Protein AF-A0A5C9ADY5-F1 (afdb_monomer_lite)

pLDDT: mean 91.52, std 5.51, range [65.38, 96.31]

Structure (mmCIF, N/CA/C/O backbone):
data_AF-A0A5C9ADY5-F1
#
_entry.id   AF-A0A5C9ADY5-F1
#
loop_
_atom_site.group_PDB
_atom_site.id
_atom_site.type_symbol
_atom_site.label_atom_id
_atom_site.label_alt_id
_atom_site.label_comp_id
_atom_site.label_asym_id
_atom_site.label_entity_id
_atom_site.label_seq_id
_atom_site.pdbx_PDB_ins_code
_atom_site.Cartn_x
_atom_site.Cartn_y
_atom_site.Cartn_z
_atom_site.occupancy
_atom_site.B_iso_or_equiv
_atom_site.auth_seq_id
_atom_site.auth_comp_id
_atom_site.auth_asym_id
_atom_site.auth_atom_id
_atom_site.pdbx_PDB_model_num
ATOM 1 N N . MET A 1 1 ? 8.647 -11.878 -3.836 1.00 65.38 1 MET A N 1
ATOM 2 C CA . MET A 1 1 ? 8.061 -11.619 -2.500 1.00 65.38 1 MET A CA 1
ATOM 3 C C . MET A 1 1 ? 6.605 -11.192 -2.666 1.00 65.38 1 MET A C 1
ATOM 5 O O . MET A 1 1 ? 6.327 -10.434 -3.587 1.00 65.38 1 MET A O 1
ATOM 9 N N . ASN A 1 2 ? 5.679 -11.690 -1.839 1.00 86.25 2 ASN A N 1
ATOM 10 C CA . ASN A 1 2 ? 4.250 -11.349 -1.926 1.00 86.25 2 ASN A CA 1
ATOM 11 C C . ASN A 1 2 ? 3.974 -10.031 -1.175 1.00 86.25 2 ASN A C 1
ATOM 13 O O . ASN A 1 2 ? 3.711 -10.046 0.029 1.00 86.25 2 ASN A O 1
ATOM 17 N N . LYS A 1 3 ? 4.094 -8.890 -1.874 1.00 91.19 3 LYS A N 1
ATOM 18 C CA . LYS A 1 3 ? 3.931 -7.558 -1.265 1.00 91.19 3 LYS A CA 1
ATOM 19 C C . LYS A 1 3 ? 2.530 -7.330 -0.664 1.00 91.19 3 LYS A C 1
ATOM 21 O O . LYS A 1 3 ? 2.491 -6.858 0.468 1.00 91.19 3 LYS A O 1
ATOM 26 N N . PRO A 1 4 ? 1.407 -7.718 -1.310 1.00 93.69 4 PRO A N 1
ATOM 27 C CA . PRO A 1 4 ? 0.077 -7.578 -0.709 1.00 93.69 4 PRO A CA 1
ATOM 28 C C . PRO A 1 4 ? -0.042 -8.237 0.670 1.00 93.69 4 PRO A C 1
ATOM 30 O O . PRO A 1 4 ? -0.480 -7.609 1.631 1.00 93.69 4 PRO A O 1
ATOM 33 N N . GLN A 1 5 ? 0.414 -9.485 0.807 1.00 94.19 5 GLN A N 1
ATOM 34 C CA . GLN A 1 5 ? 0.361 -10.178 2.100 1.00 94.19 5 GLN A CA 1
ATOM 35 C C . GLN A 1 5 ? 1.296 -9.550 3.141 1.00 94.19 5 GLN A C 1
ATOM 37 O O . GLN A 1 5 ? 0.944 -9.459 4.316 1.00 94.19 5 GLN A O 1
ATOM 42 N N . SER A 1 6 ? 2.463 -9.061 2.715 1.00 95.44 6 SER A N 1
ATOM 43 C CA . SER A 1 6 ? 3.376 -8.327 3.595 1.00 95.44 6 SER A CA 1
ATOM 44 C C . SER A 1 6 ? 2.751 -7.027 4.119 1.00 95.44 6 SER A C 1
ATOM 46 O O . SER A 1 6 ? 2.816 -6.766 5.321 1.00 95.44 6 SER A O 1
ATOM 48 N N . LEU A 1 7 ? 2.077 -6.256 3.257 1.00 95.75 7 LEU A N 1
ATOM 49 C CA . LEU A 1 7 ? 1.378 -5.034 3.658 1.00 95.75 7 LEU A CA 1
ATOM 50 C C . LEU A 1 7 ? 0.224 -5.338 4.621 1.00 95.75 7 LEU A C 1
ATOM 52 O O . LEU A 1 7 ? 0.108 -4.689 5.660 1.00 95.75 7 LEU A O 1
ATOM 56 N N . ARG A 1 8 ? -0.582 -6.373 4.338 1.00 95.69 8 ARG A N 1
ATOM 57 C CA . ARG A 1 8 ? -1.633 -6.845 5.259 1.00 95.69 8 ARG A CA 1
ATOM 58 C C . ARG A 1 8 ? -1.059 -7.156 6.639 1.00 95.69 8 ARG A C 1
ATOM 60 O O . ARG A 1 8 ? -1.622 -6.742 7.649 1.00 95.69 8 ARG A O 1
ATOM 67 N N . HIS A 1 9 ? 0.066 -7.867 6.691 1.00 95.38 9 HIS A N 1
ATOM 68 C CA . HIS A 1 9 ? 0.725 -8.190 7.953 1.00 95.38 9 HIS A CA 1
ATOM 69 C C . HIS A 1 9 ? 1.204 -6.933 8.696 1.00 95.38 9 HIS A C 1
ATOM 71 O O . HIS A 1 9 ? 0.989 -6.821 9.903 1.00 95.38 9 HIS A O 1
ATOM 77 N N . ALA A 1 10 ? 1.803 -5.972 7.986 1.00 95.75 10 ALA A N 1
ATOM 78 C CA . ALA A 1 10 ? 2.248 -4.710 8.571 1.00 95.75 10 ALA A CA 1
ATOM 79 C C . ALA A 1 10 ? 1.082 -3.907 9.172 1.00 95.75 10 ALA A C 1
ATOM 81 O O . ALA A 1 10 ? 1.168 -3.468 10.321 1.00 95.75 10 ALA A O 1
ATOM 82 N N . LEU A 1 11 ? -0.033 -3.794 8.442 1.00 95.50 11 LEU A N 1
ATOM 83 C CA . LEU A 1 11 ? -1.242 -3.113 8.911 1.00 95.50 11 LEU A CA 1
ATOM 84 C C . LEU A 1 11 ? -1.868 -3.820 10.119 1.00 95.50 11 LEU A C 1
ATOM 86 O O . LEU A 1 11 ? -2.147 -3.170 11.121 1.00 95.50 11 LEU A O 1
ATOM 90 N N . ASN A 1 12 ? -2.001 -5.150 10.088 1.00 95.44 12 ASN A N 1
ATOM 91 C CA . ASN A 1 12 ? -2.502 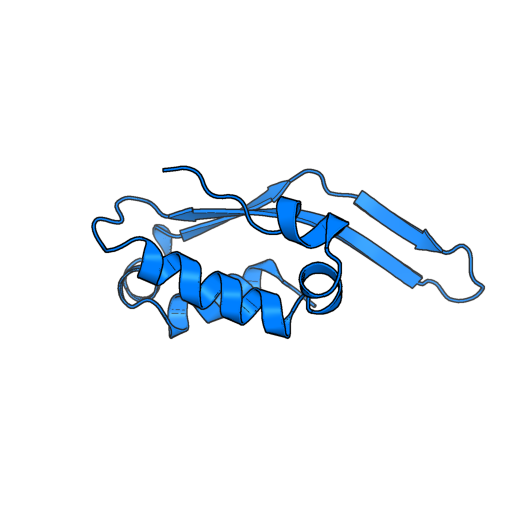-5.932 11.227 1.00 95.44 12 ASN A CA 1
ATOM 92 C C . ASN A 1 12 ? -1.643 -5.753 12.487 1.00 95.44 12 ASN A C 1
ATOM 94 O O . ASN A 1 12 ? -2.153 -5.704 13.611 1.00 95.44 12 ASN A O 1
ATOM 98 N N . LYS A 1 13 ? -0.321 -5.664 12.321 1.00 95.50 13 LYS A N 1
ATOM 99 C CA . LYS A 1 13 ? 0.598 -5.469 13.441 1.00 95.50 13 LYS A CA 1
ATOM 100 C C . LYS A 1 13 ? 0.453 -4.069 14.038 1.00 95.50 13 LYS A C 1
ATOM 102 O O . LYS A 1 13 ? 0.358 -3.943 15.259 1.00 95.50 13 LYS A O 1
ATOM 107 N N . ALA A 1 14 ? 0.410 -3.040 13.197 1.00 95.06 14 ALA A N 1
ATOM 108 C CA . ALA A 1 14 ? 0.455 -1.649 13.635 1.00 95.06 14 ALA A CA 1
ATOM 109 C C . ALA A 1 14 ? -0.911 -1.067 14.034 1.00 95.06 14 ALA A C 1
ATOM 111 O O . ALA A 1 14 ? -0.967 -0.235 14.935 1.00 95.06 14 ALA A O 1
ATOM 112 N N . VAL A 1 15 ? -2.005 -1.511 13.407 1.00 95.50 15 VAL A N 1
ATOM 113 C CA . VAL A 1 15 ? -3.327 -0.880 13.527 1.00 95.50 15 VAL A CA 1
ATOM 114 C C . VAL A 1 15 ? -4.310 -1.835 14.209 1.00 95.50 15 VAL A C 1
ATOM 116 O O . VAL A 1 15 ? -4.753 -2.806 13.589 1.00 95.50 15 VAL A O 1
ATOM 119 N N . PRO A 1 16 ? -4.696 -1.582 15.477 1.00 94.94 16 PRO A N 1
ATOM 120 C CA . PRO A 1 16 ? -5.619 -2.452 16.208 1.00 94.94 16 PRO A CA 1
ATOM 121 C C . PRO A 1 16 ? -6.965 -2.648 15.505 1.00 94.94 16 PRO A C 1
ATOM 123 O O . PRO A 1 16 ? -7.488 -3.757 15.507 1.00 94.94 16 PRO A O 1
ATOM 126 N N . TYR A 1 17 ? -7.500 -1.604 14.864 1.00 95.25 17 TYR A N 1
ATOM 127 C CA . TYR A 1 17 ? -8.764 -1.697 14.130 1.00 95.25 17 TYR A CA 1
ATOM 128 C C . TYR A 1 17 ? -8.703 -2.739 13.009 1.00 95.25 17 TYR A C 1
ATOM 130 O O . TYR A 1 17 ? -9.558 -3.615 12.942 1.00 95.25 17 TYR A O 1
ATOM 138 N N . VAL A 1 18 ? -7.661 -2.689 12.176 1.00 94.75 18 VAL A N 1
ATOM 139 C CA . VAL A 1 18 ? -7.471 -3.626 11.059 1.00 94.75 18 VAL A CA 1
ATOM 140 C C . VAL A 1 18 ? -7.258 -5.053 11.572 1.00 94.75 18 VAL A C 1
ATOM 142 O O . VAL A 1 18 ? -7.806 -6.003 11.025 1.00 94.75 18 VAL A O 1
ATOM 145 N N . ARG A 1 19 ? -6.515 -5.203 12.676 1.00 95.62 19 ARG A N 1
ATOM 146 C CA . ARG A 1 19 ? -6.285 -6.501 13.325 1.00 95.62 19 ARG A CA 1
ATOM 147 C C . ARG A 1 19 ? -7.573 -7.150 13.827 1.00 95.62 19 ARG A C 1
ATOM 149 O O . ARG A 1 19 ? -7.729 -8.361 13.704 1.00 95.62 19 ARG A O 1
ATOM 156 N N . ASN A 1 20 ? -8.445 -6.349 14.435 1.00 96.31 20 ASN A N 1
ATOM 157 C CA . ASN A 1 20 ? -9.686 -6.818 15.043 1.00 96.31 20 ASN A CA 1
ATOM 158 C C . ASN A 1 20 ? -10.802 -7.016 14.004 1.00 96.31 20 ASN A C 1
ATOM 160 O O . ASN A 1 20 ? -11.718 -7.787 14.265 1.00 96.31 20 ASN A O 1
ATOM 164 N N . ASN A 1 21 ? -10.703 -6.361 12.842 1.00 95.81 21 ASN A N 1
ATOM 165 C CA . ASN A 1 21 ? -11.674 -6.428 11.747 1.00 95.81 21 ASN A CA 1
ATOM 166 C C . ASN A 1 21 ? -10.967 -6.807 10.426 1.00 95.81 21 ASN A C 1
ATOM 168 O O . ASN A 1 21 ? -10.815 -5.971 9.531 1.00 95.81 21 ASN A O 1
ATOM 172 N N . PRO A 1 22 ? -10.457 -8.046 10.292 1.00 92.88 22 PRO A N 1
ATOM 173 C CA . PRO A 1 22 ? -9.651 -8.456 9.137 1.00 92.88 22 PRO A CA 1
ATOM 174 C C . PRO A 1 22 ? -10.436 -8.497 7.815 1.00 92.88 22 PRO A C 1
ATOM 176 O O . PRO A 1 22 ? -9.827 -8.446 6.741 1.00 92.88 22 PRO A O 1
ATOM 179 N N . ASP A 1 23 ? -11.762 -8.608 7.902 1.00 95.06 23 ASP A N 1
ATOM 180 C CA . ASP A 1 23 ? -12.727 -8.545 6.805 1.00 95.06 23 ASP A CA 1
ATOM 181 C C . ASP A 1 23 ? -12.89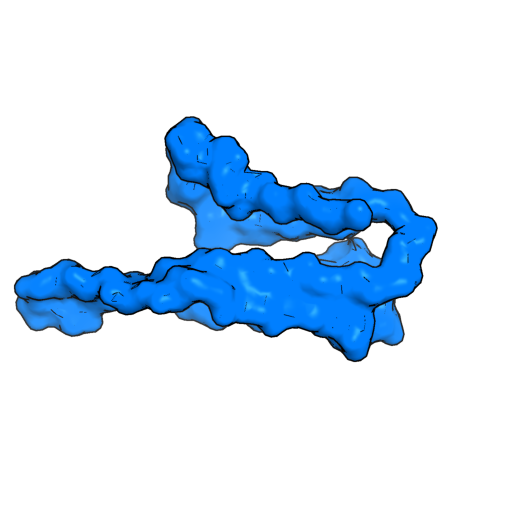0 -7.129 6.246 1.00 95.06 23 ASP A C 1
ATOM 183 O O . ASP A 1 23 ? -13.191 -6.998 5.068 1.00 95.06 23 ASP A O 1
ATOM 187 N N . LYS A 1 24 ? -12.602 -6.094 7.047 1.00 95.31 24 LYS A N 1
ATOM 188 C CA . LYS A 1 24 ? -12.698 -4.679 6.656 1.00 95.31 24 LYS A CA 1
ATOM 189 C C . LYS A 1 24 ? -11.493 -4.164 5.881 1.00 95.31 24 LYS A C 1
ATOM 191 O O . LYS A 1 24 ? -11.503 -3.016 5.454 1.00 95.31 24 LYS A O 1
ATOM 196 N N . LEU A 1 25 ? -10.445 -4.976 5.718 1.00 96.25 25 LEU A N 1
ATOM 197 C CA . LEU A 1 25 ? -9.283 -4.658 4.890 1.00 96.25 25 LEU A CA 1
ATOM 198 C C . LEU A 1 25 ? -9.317 -5.474 3.599 1.00 96.25 25 LEU A C 1
ATOM 200 O O . LEU A 1 25 ? -9.109 -6.695 3.605 1.00 96.25 25 LEU A O 1
ATOM 204 N N . HIS A 1 26 ? -9.412 -4.769 2.479 1.00 95.81 26 HIS A N 1
ATOM 205 C CA . HIS A 1 26 ? -9.340 -5.336 1.141 1.00 95.81 26 HIS A CA 1
ATOM 206 C C . HIS A 1 26 ? -8.070 -4.866 0.436 1.00 95.81 26 HIS A C 1
ATOM 208 O O . HIS A 1 26 ? -7.689 -3.701 0.519 1.00 95.81 26 HIS A O 1
ATOM 214 N N . LEU A 1 27 ? -7.392 -5.796 -0.237 1.00 95.62 27 LEU A N 1
ATOM 215 C CA . LEU A 1 27 ? -6.192 -5.510 -1.018 1.00 95.62 27 LEU A CA 1
ATOM 216 C C . LEU A 1 27 ? -6.411 -5.976 -2.450 1.00 95.62 27 LEU A C 1
ATOM 218 O O . LEU A 1 27 ? -6.719 -7.150 -2.665 1.00 95.62 27 LEU A O 1
ATOM 222 N N . PHE A 1 28 ? -6.196 -5.077 -3.403 1.00 94.75 28 PHE A N 1
ATOM 223 C CA . PHE A 1 28 ? -6.371 -5.329 -4.828 1.00 94.75 28 PHE A CA 1
ATOM 224 C C . PHE A 1 28 ? -5.101 -4.976 -5.592 1.00 94.75 28 PHE A C 1
ATOM 226 O O . PHE A 1 28 ? -4.342 -4.087 -5.204 1.00 94.75 28 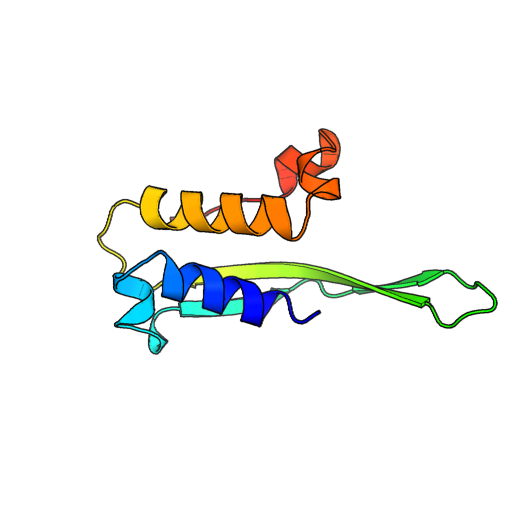PHE A O 1
ATOM 233 N N . VAL A 1 29 ? -4.857 -5.709 -6.672 1.00 93.88 29 VAL A N 1
ATOM 234 C CA . VAL A 1 29 ? -3.736 -5.474 -7.578 1.00 93.88 29 VAL A CA 1
ATOM 235 C C . VAL A 1 29 ? -4.319 -5.038 -8.909 1.00 93.88 29 VAL A C 1
ATOM 237 O O . VAL A 1 29 ? -5.003 -5.826 -9.555 1.00 93.88 29 VAL A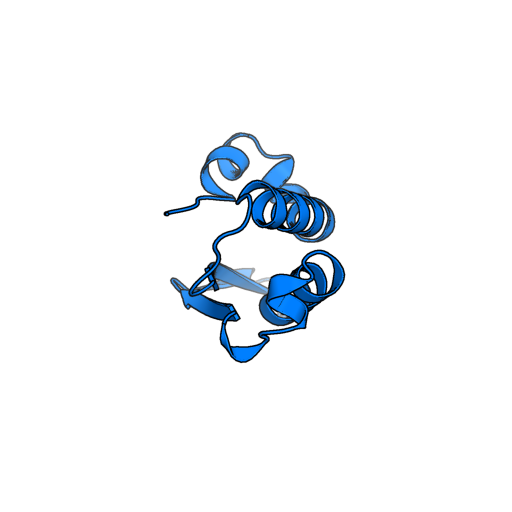 O 1
ATOM 240 N N . ASP A 1 30 ? -3.997 -3.817 -9.320 1.00 93.62 30 ASP A N 1
ATOM 241 C CA . ASP A 1 30 ? -4.451 -3.222 -10.574 1.00 93.62 30 ASP A CA 1
ATOM 242 C C . ASP A 1 30 ? -3.266 -2.845 -11.466 1.00 93.62 30 ASP A C 1
ATOM 244 O O . ASP A 1 30 ? -2.125 -2.733 -11.010 1.00 93.62 30 ASP A O 1
ATOM 248 N N . ASN A 1 31 ? -3.530 -2.653 -12.762 1.00 91.44 31 ASN A N 1
ATOM 249 C CA . ASN A 1 31 ? -2.526 -2.254 -13.760 1.00 91.44 31 ASN A CA 1
ATOM 250 C C . ASN A 1 31 ? -1.273 -3.154 -13.764 1.00 91.44 31 ASN A C 1
ATOM 252 O O . ASN A 1 31 ? -0.139 -2.687 -13.890 1.00 91.44 31 ASN A O 1
ATOM 256 N N . GLY A 1 32 ? -1.489 -4.461 -13.595 1.00 90.94 32 GLY A N 1
ATOM 257 C CA . GLY A 1 32 ? -0.428 -5.457 -13.562 1.00 90.94 32 GLY A CA 1
ATOM 258 C C . GLY A 1 32 ? 0.306 -5.578 -14.897 1.00 90.94 32 GLY A C 1
ATOM 259 O O . GLY A 1 32 ? -0.306 -5.713 -15.953 1.00 90.94 32 GLY A O 1
ATOM 260 N N . SER A 1 33 ? 1.634 -5.584 -14.844 1.00 90.75 33 SER A N 1
ATOM 261 C CA . SER A 1 33 ? 2.509 -5.846 -15.982 1.00 90.75 33 SER A CA 1
ATOM 262 C C . SER A 1 33 ? 3.721 -6.673 -15.564 1.00 90.75 33 SER A C 1
ATOM 264 O O . SER A 1 33 ? 4.185 -6.625 -14.421 1.00 90.75 33 SER A O 1
ATOM 266 N N . LEU A 1 34 ? 4.220 -7.454 -16.517 1.00 89.38 34 LEU A N 1
ATOM 267 C CA . LEU A 1 34 ? 5.437 -8.241 -16.392 1.00 89.38 34 LEU A CA 1
ATOM 268 C C . LEU A 1 34 ? 6.534 -7.580 -17.218 1.00 89.38 34 LEU A C 1
ATOM 270 O O . LEU A 1 34 ? 6.384 -7.406 -18.426 1.00 89.38 34 LEU A O 1
ATOM 274 N N . VAL A 1 35 ? 7.639 -7.229 -16.569 1.00 87.69 35 VAL A N 1
ATOM 275 C CA . VAL A 1 35 ? 8.814 -6.665 -17.233 1.00 87.69 35 VAL A CA 1
ATOM 276 C C . VAL A 1 35 ? 9.953 -7.653 -17.108 1.00 87.69 35 VAL A C 1
ATOM 278 O O . VAL A 1 35 ? 10.444 -7.894 -16.012 1.00 87.69 35 VAL A O 1
ATOM 281 N N . ALA A 1 36 ? 10.375 -8.228 -18.227 1.00 86.19 36 ALA A N 1
ATOM 282 C CA . ALA A 1 36 ? 11.540 -9.096 -18.287 1.00 86.19 36 ALA A CA 1
ATOM 283 C C . ALA A 1 36 ? 12.671 -8.387 -19.029 1.00 86.19 36 ALA A C 1
ATOM 285 O O . ALA A 1 36 ? 12.438 -7.698 -20.025 1.00 86.19 36 ALA A O 1
ATOM 286 N N . THR A 1 37 ? 13.902 -8.567 -18.561 1.00 73.38 37 THR A N 1
ATOM 287 C CA . THR A 1 37 ? 15.079 -8.226 -19.358 1.00 73.38 37 THR A CA 1
ATOM 288 C C . THR A 1 37 ? 15.443 -9.479 -20.144 1.00 73.38 37 THR A C 1
ATOM 290 O O . THR A 1 37 ? 15.530 -10.559 -19.570 1.00 73.38 37 THR A O 1
ATOM 293 N N . GLY A 1 38 ? 15.615 -9.376 -21.466 1.00 74.31 38 GLY A N 1
ATOM 294 C CA . GLY A 1 38 ? 15.972 -10.507 -22.343 1.00 74.31 38 GLY A CA 1
ATOM 295 C C . GLY A 1 38 ? 17.391 -11.053 -22.119 1.00 74.31 38 GLY A C 1
ATOM 296 O O . GLY A 1 38 ? 18.053 -11.455 -23.071 1.00 74.31 38 GLY A O 1
ATOM 297 N N . ALA A 1 39 ? 17.891 -10.986 -20.883 1.00 80.50 39 ALA A N 1
ATOM 298 C CA . ALA A 1 39 ? 19.161 -11.537 -20.457 1.00 80.50 39 ALA A CA 1
ATOM 299 C C . ALA A 1 39 ? 19.137 -13.071 -20.536 1.00 80.50 39 ALA A C 1
ATOM 301 O O . ALA A 1 39 ? 18.085 -13.704 -20.583 1.00 80.50 39 ALA A O 1
ATOM 302 N N . SER A 1 40 ? 20.322 -13.681 -20.519 1.00 79.25 40 SER A N 1
ATOM 303 C CA . SER A 1 40 ? 20.474 -15.140 -20.545 1.00 79.25 40 SER A CA 1
ATOM 304 C C . SER A 1 40 ? 19.826 -15.844 -19.346 1.00 79.25 40 SER A C 1
ATOM 306 O O . SER A 1 40 ? 19.503 -17.027 -19.439 1.00 79.25 40 SER A O 1
ATOM 308 N N . SER A 1 41 ? 19.615 -15.136 -18.231 1.00 79.19 41 SER A N 1
ATOM 309 C CA . SER A 1 41 ? 18.813 -15.610 -17.105 1.00 79.19 41 SER A CA 1
ATOM 310 C C . SER A 1 41 ? 17.358 -15.157 -17.232 1.00 79.19 41 SER A C 1
ATOM 312 O O . SER A 1 41 ? 17.071 -14.003 -17.545 1.00 79.19 41 SER A O 1
ATOM 314 N N . MET A 1 42 ? 16.425 -16.059 -16.918 1.00 77.19 42 MET A N 1
ATOM 315 C CA . MET A 1 42 ? 14.993 -15.756 -16.865 1.00 77.19 42 MET A CA 1
ATOM 316 C C . MET A 1 42 ? 14.687 -14.860 -15.651 1.00 77.19 42 MET A C 1
ATOM 318 O O . MET A 1 42 ? 14.351 -15.350 -14.574 1.00 77.19 42 MET A O 1
ATOM 322 N N . SER A 1 43 ? 14.839 -13.547 -15.823 1.00 83.62 43 SER A N 1
ATOM 323 C CA . SER A 1 43 ? 14.593 -12.535 -14.791 1.00 83.62 43 SER A CA 1
ATOM 324 C C . SER A 1 43 ? 13.424 -11.647 -15.201 1.00 83.62 43 SER A C 1
ATOM 326 O O . SER A 1 43 ? 13.432 -11.064 -16.285 1.00 83.62 43 SER A O 1
ATOM 328 N N . TRP A 1 44 ? 12.425 -11.521 -14.330 1.00 87.81 44 TRP A N 1
ATOM 329 C CA . TRP A 1 44 ? 11.288 -10.636 -14.554 1.00 87.81 44 TRP A CA 1
ATOM 330 C C . TRP A 1 44 ? 10.835 -9.944 -13.269 1.00 87.81 44 TRP A C 1
ATOM 332 O O . TRP A 1 44 ? 11.096 -10.397 -12.154 1.00 87.81 44 TRP A O 1
ATOM 342 N N . GLU A 1 45 ? 10.118 -8.844 -13.445 1.00 88.25 45 GLU A N 1
ATOM 343 C CA . GLU A 1 45 ? 9.547 -8.011 -12.403 1.00 88.25 45 GLU A CA 1
ATOM 344 C C . GLU A 1 45 ? 8.034 -7.890 -12.608 1.00 88.25 45 GLU A C 1
ATOM 346 O O . GLU A 1 45 ? 7.559 -7.657 -13.719 1.00 88.25 45 GLU A O 1
ATOM 351 N N . TYR A 1 46 ? 7.280 -8.018 -11.515 1.00 89.12 46 TYR A N 1
ATOM 352 C CA . TYR A 1 46 ? 5.868 -7.650 -11.478 1.00 89.12 46 TYR A CA 1
ATOM 353 C C . TYR A 1 46 ? 5.740 -6.175 -11.110 1.00 89.12 46 TYR A C 1
ATOM 355 O O . TYR A 1 46 ? 6.133 -5.779 -10.009 1.00 89.12 46 TYR A O 1
ATOM 363 N N . ARG A 1 47 ? 5.135 -5.385 -11.995 1.00 90.44 47 ARG A N 1
ATOM 364 C CA . ARG A 1 47 ? 4.781 -3.985 -11.743 1.00 90.44 47 ARG A CA 1
ATOM 365 C C . ARG A 1 47 ? 3.273 -3.859 -11.678 1.00 90.44 47 ARG A C 1
ATOM 367 O O . ARG A 1 47 ? 2.584 -4.402 -12.533 1.00 90.44 47 ARG A O 1
ATOM 374 N N . TYR A 1 48 ? 2.771 -3.193 -10.652 1.00 92.81 48 TYR A N 1
ATOM 375 C CA . TYR A 1 48 ? 1.341 -3.038 -10.419 1.00 92.81 48 TYR A CA 1
ATOM 376 C C . TYR A 1 48 ? 1.077 -1.911 -9.427 1.00 92.81 48 TYR A C 1
ATOM 378 O O . TYR A 1 48 ? 1.961 -1.529 -8.657 1.00 92.81 48 TYR A O 1
ATOM 386 N N . THR A 1 49 ? -0.167 -1.446 -9.409 1.00 93.62 49 THR A N 1
ATOM 387 C CA . THR A 1 49 ? -0.729 -0.609 -8.352 1.00 93.62 49 THR A CA 1
ATOM 388 C C . THR A 1 49 ? -1.336 -1.515 -7.282 1.00 93.62 49 THR A C 1
ATOM 390 O O . THR A 1 49 ? -2.120 -2.409 -7.598 1.00 93.62 49 THR A O 1
ATOM 393 N N . LEU A 1 50 ? -0.948 -1.323 -6.018 1.00 95.19 50 LEU A N 1
ATOM 394 C CA . LEU A 1 50 ? -1.531 -2.034 -4.877 1.00 95.19 50 LEU A CA 1
ATOM 395 C C . LEU A 1 50 ? -2.521 -1.111 -4.172 1.00 95.19 50 LEU A C 1
ATOM 397 O O . LEU A 1 50 ? -2.106 -0.166 -3.506 1.00 95.19 50 LEU A O 1
ATOM 401 N N . ASN A 1 51 ? -3.807 -1.415 -4.301 1.00 95.75 51 ASN A N 1
ATOM 402 C CA . ASN A 1 51 ? -4.882 -0.654 -3.680 1.00 95.75 51 ASN A CA 1
ATOM 403 C C . ASN A 1 51 ? -5.265 -1.295 -2.347 1.00 95.75 51 ASN A C 1
ATOM 405 O O . ASN A 1 51 ? -5.517 -2.501 -2.283 1.00 95.75 51 ASN A O 1
ATOM 409 N N . ALA A 1 52 ? -5.295 -0.490 -1.286 1.00 95.06 52 ALA A N 1
ATOM 410 C CA . ALA A 1 52 ? -5.730 -0.901 0.040 1.00 95.06 52 ALA A CA 1
ATOM 411 C C . ALA A 1 52 ? -6.987 -0.123 0.426 1.00 95.06 52 ALA A C 1
ATOM 413 O O . ALA A 1 52 ? -6.940 1.094 0.575 1.00 95.06 52 ALA A O 1
ATOM 414 N N . VAL A 1 53 ? -8.096 -0.840 0.586 1.00 95.44 53 VAL A N 1
ATOM 415 C CA . VAL A 1 53 ? -9.391 -0.273 0.966 1.00 95.44 53 VAL A CA 1
ATOM 416 C C . VAL A 1 53 ? -9.713 -0.733 2.377 1.00 95.44 53 VAL A C 1
ATOM 418 O O . VAL A 1 53 ? -9.637 -1.929 2.672 1.00 95.44 53 VAL A O 1
ATOM 421 N N . ILE A 1 54 ? -10.035 0.222 3.248 1.00 94.81 54 ILE A N 1
ATOM 422 C CA . ILE A 1 54 ? -10.426 -0.041 4.630 1.00 94.81 54 ILE A CA 1
ATOM 423 C C . ILE A 1 54 ? -11.818 0.534 4.850 1.00 94.81 54 ILE A C 1
ATOM 425 O O . ILE A 1 54 ? -12.033 1.730 4.676 1.00 94.81 54 ILE A O 1
ATOM 429 N N . GLU A 1 55 ? -12.748 -0.325 5.244 1.00 95.25 55 GLU A N 1
ATOM 430 C CA . GLU A 1 55 ? -14.143 0.041 5.475 1.00 95.25 55 GLU A CA 1
ATOM 431 C C . GLU A 1 55 ? -14.405 0.448 6.932 1.00 95.25 55 GLU A C 1
ATOM 433 O O . GLU A 1 55 ? -13.774 -0.058 7.869 1.00 95.25 55 GLU A O 1
ATOM 438 N N . ASP A 1 56 ? -15.383 1.340 7.118 1.00 93.69 56 ASP A N 1
ATOM 439 C CA . ASP A 1 56 ? -15.930 1.768 8.415 1.00 93.69 56 ASP A CA 1
ATOM 440 C C . ASP A 1 56 ? -14.887 2.297 9.421 1.00 93.69 56 ASP A C 1
ATOM 442 O O . ASP A 1 56 ? -15.118 2.336 10.632 1.00 93.69 56 ASP A O 1
ATOM 446 N N . PHE A 1 57 ? -13.716 2.723 8.942 1.00 92.62 57 PHE A N 1
ATOM 447 C CA . PHE A 1 57 ? -12.668 3.241 9.809 1.00 92.62 57 PHE A CA 1
ATOM 448 C C . PHE A 1 57 ? -12.996 4.659 10.280 1.00 92.62 57 PHE A C 1
ATOM 450 O O . PHE A 1 57 ? -12.886 5.624 9.531 1.00 92.62 57 PHE A O 1
ATOM 457 N N . SER A 1 58 ? -13.347 4.789 11.557 1.00 90.94 58 SER A N 1
ATOM 458 C CA . SER A 1 58 ? -13.666 6.071 12.197 1.00 90.94 58 SER A CA 1
ATOM 459 C C . SER A 1 58 ? -12.499 6.679 12.993 1.00 90.94 58 SER A C 1
ATOM 461 O O . SER A 1 58 ? -12.708 7.596 13.787 1.00 90.94 58 SER A O 1
ATOM 463 N N . GLY A 1 59 ? -11.293 6.114 12.878 1.00 89.94 59 GLY A N 1
ATOM 464 C CA . GLY A 1 59 ? -10.103 6.573 13.597 1.00 89.94 59 GLY A CA 1
ATOM 465 C C . GLY A 1 59 ? -9.331 7.666 12.857 1.00 89.94 59 GLY A C 1
ATOM 466 O O . GLY A 1 59 ? -9.669 8.051 11.740 1.00 89.94 59 GLY A O 1
ATOM 467 N N . ASP A 1 60 ? -8.243 8.140 13.467 1.00 92.50 60 ASP A N 1
ATOM 468 C CA . ASP A 1 60 ? -7.304 9.038 12.789 1.00 92.50 60 ASP A CA 1
ATOM 469 C C . ASP A 1 60 ? -6.623 8.307 11.621 1.00 92.50 60 ASP A C 1
ATOM 471 O O . ASP A 1 60 ? -5.956 7.286 11.806 1.00 92.50 60 ASP A O 1
ATOM 475 N N . GLN A 1 61 ? -6.772 8.845 10.411 1.00 90.62 61 GLN A N 1
ATOM 476 C CA . GLN A 1 61 ? -6.193 8.298 9.184 1.00 90.62 61 GLN A CA 1
ATOM 477 C C . GLN A 1 61 ? -4.671 8.207 9.228 1.00 90.62 61 GLN A C 1
ATOM 479 O O . GLN A 1 61 ? -4.095 7.306 8.618 1.00 90.62 61 GLN A O 1
ATOM 484 N N . ASN A 1 62 ? -4.001 9.070 9.995 1.00 92.38 62 ASN A N 1
ATOM 485 C CA . ASN A 1 62 ? -2.551 9.008 10.163 1.00 92.38 62 ASN A CA 1
ATOM 486 C C . ASN A 1 62 ? -2.091 7.674 10.775 1.00 92.38 62 ASN A C 1
ATOM 488 O O . ASN A 1 62 ? -0.971 7.233 10.508 1.00 92.38 62 ASN A O 1
ATOM 492 N N . LEU A 1 63 ? -2.969 6.987 11.520 1.00 93.06 63 LEU A N 1
ATOM 493 C CA . LEU A 1 63 ? -2.717 5.639 12.036 1.00 93.06 63 LEU A CA 1
ATOM 494 C C . LEU A 1 63 ? -2.609 4.592 10.921 1.00 93.06 63 LEU A C 1
ATOM 496 O O . LEU A 1 63 ? -1.982 3.560 11.135 1.00 93.06 63 LEU A O 1
ATOM 500 N N . LEU A 1 64 ? -3.189 4.848 9.745 1.00 93.75 64 LEU A N 1
ATOM 501 C CA . LEU A 1 64 ? -3.052 4.017 8.547 1.00 93.75 64 LEU A CA 1
ATOM 502 C C . LEU A 1 64 ? -1.867 4.468 7.690 1.00 93.75 64 LEU A C 1
ATOM 504 O O . LEU A 1 64 ? -1.078 3.635 7.246 1.00 93.75 64 LEU A O 1
ATOM 508 N N . MET A 1 65 ? -1.699 5.780 7.505 1.00 94.50 65 MET A N 1
ATOM 509 C CA . MET A 1 65 ? -0.649 6.327 6.640 1.00 94.50 65 MET A CA 1
ATOM 510 C C . MET A 1 65 ? 0.756 6.000 7.160 1.00 94.50 65 MET A C 1
ATOM 512 O O . MET A 1 65 ? 1.618 5.572 6.392 1.00 94.50 65 MET A O 1
ATOM 516 N N . ALA A 1 66 ? 1.002 6.149 8.467 1.00 94.69 66 ALA A N 1
ATOM 517 C CA . ALA A 1 66 ? 2.336 5.948 9.032 1.00 94.69 66 ALA A CA 1
ATOM 518 C C . ALA A 1 66 ? 2.857 4.498 8.882 1.00 94.69 66 ALA A C 1
ATOM 520 O O . ALA A 1 66 ? 3.989 4.327 8.419 1.00 94.69 66 ALA A O 1
ATOM 521 N N . PRO A 1 67 ? 2.075 3.441 9.183 1.00 95.62 67 PRO A N 1
ATOM 522 C CA . PRO A 1 67 ? 2.492 2.063 8.922 1.00 95.62 67 PRO A CA 1
ATOM 523 C C . PRO A 1 67 ? 2.707 1.744 7.441 1.00 95.62 67 PRO A C 1
ATOM 525 O O . PRO A 1 67 ? 3.625 0.987 7.124 1.00 95.62 67 PRO A O 1
ATOM 528 N N . VAL A 1 68 ? 1.905 2.319 6.534 1.00 95.50 68 VAL A N 1
ATOM 529 C CA . VAL A 1 68 ? 2.097 2.139 5.084 1.00 95.50 68 VAL A CA 1
ATOM 530 C C . VAL A 1 68 ? 3.419 2.761 4.643 1.00 95.50 68 VAL A C 1
ATOM 532 O O . VAL A 1 68 ? 4.198 2.106 3.954 1.00 95.50 68 VAL A O 1
ATOM 535 N N . LEU A 1 69 ? 3.725 3.982 5.091 1.00 94.38 69 LEU A N 1
ATOM 536 C CA . LEU A 1 69 ? 4.998 4.647 4.796 1.00 94.38 69 LEU A CA 1
ATOM 537 C C . LEU A 1 69 ? 6.200 3.875 5.353 1.00 94.38 69 LEU A C 1
ATOM 539 O O . LEU A 1 69 ? 7.204 3.716 4.657 1.00 94.38 69 LEU A O 1
ATOM 543 N N . LEU A 1 70 ? 6.099 3.357 6.581 1.00 95.19 70 LEU A N 1
ATOM 544 C CA . LEU A 1 70 ? 7.144 2.519 7.170 1.00 95.19 70 LEU A CA 1
ATOM 545 C C . LEU A 1 70 ? 7.353 1.240 6.349 1.00 95.19 70 LEU A C 1
ATOM 547 O O . LEU A 1 70 ? 8.484 0.889 6.028 1.00 95.19 70 LEU A O 1
ATOM 551 N N . TRP A 1 71 ? 6.267 0.580 5.948 1.00 95.94 71 TRP A N 1
ATOM 552 C CA . TRP A 1 71 ? 6.339 -0.610 5.106 1.00 95.94 71 TRP A CA 1
ATOM 553 C C . TRP A 1 71 ? 6.937 -0.306 3.724 1.00 95.94 71 TRP A C 1
ATOM 555 O O . TRP A 1 71 ? 7.769 -1.076 3.237 1.00 95.94 71 TRP A O 1
ATOM 565 N N . LEU A 1 72 ? 6.576 0.825 3.108 1.00 94.81 72 LEU A N 1
ATOM 566 C CA . LEU A 1 72 ? 7.145 1.273 1.835 1.00 94.81 72 LEU A CA 1
ATOM 567 C C . LEU A 1 72 ? 8.650 1.531 1.949 1.00 94.81 72 LEU A C 1
ATOM 569 O O . LEU A 1 72 ? 9.382 1.168 1.033 1.00 94.81 72 LEU A O 1
ATOM 573 N N . ARG A 1 73 ? 9.128 2.094 3.067 1.00 93.12 73 ARG A N 1
ATOM 574 C CA . ARG A 1 73 ? 10.566 2.303 3.320 1.00 93.12 73 ARG A CA 1
ATOM 575 C C . ARG A 1 73 ? 11.360 1.006 3.236 1.00 93.12 73 ARG A C 1
ATOM 577 O O . ARG A 1 73 ? 12.434 1.000 2.641 1.00 93.12 73 ARG A O 1
ATOM 584 N N . ASP A 1 74 ? 10.820 -0.069 3.794 1.00 93.50 74 ASP A N 1
ATOM 585 C CA . ASP A 1 74 ? 11.501 -1.362 3.835 1.00 93.50 74 ASP A CA 1
ATOM 586 C C . ASP A 1 74 ? 11.340 -2.146 2.525 1.00 93.50 74 ASP A C 1
ATOM 588 O O . ASP A 1 74 ? 12.241 -2.879 2.118 1.00 93.50 74 ASP A O 1
ATOM 592 N N . ASN A 1 75 ? 10.196 -2.000 1.846 1.00 92.81 75 ASN A N 1
ATOM 593 C CA . ASN A 1 75 ? 9.851 -2.826 0.688 1.00 92.81 75 ASN A CA 1
ATOM 594 C C . ASN A 1 75 ? 10.139 -2.159 -0.657 1.00 92.81 75 ASN A C 1
ATOM 596 O O . ASN A 1 75 ? 10.374 -2.882 -1.621 1.00 92.81 75 ASN A O 1
ATOM 600 N N . GLN A 1 76 ? 10.086 -0.829 -0.752 1.00 91.81 76 GLN A N 1
ATOM 601 C CA . GLN A 1 76 ? 10.293 -0.022 -1.967 1.00 91.81 76 GLN A CA 1
ATOM 602 C C . GLN A 1 76 ? 11.273 1.152 -1.717 1.00 91.81 76 GLN A C 1
ATOM 604 O O . GLN A 1 76 ? 10.944 2.314 -1.990 1.00 91.81 76 GLN A O 1
ATOM 609 N N . PRO A 1 77 ? 12.480 0.889 -1.173 1.00 92.62 77 PRO A N 1
ATOM 610 C CA . PRO A 1 77 ? 13.441 1.943 -0.844 1.00 92.62 77 PRO A CA 1
ATOM 611 C C . PRO A 1 77 ? 13.921 2.713 -2.081 1.00 92.62 77 PRO A C 1
ATOM 613 O O . PRO A 1 77 ? 14.199 3.907 -2.009 1.00 92.62 77 PRO A O 1
ATOM 616 N N . ASP A 1 78 ? 14.009 2.045 -3.225 1.00 91.25 78 ASP A N 1
ATOM 617 C CA . ASP A 1 78 ? 14.351 2.612 -4.526 1.00 91.25 78 ASP A CA 1
ATOM 618 C C . ASP A 1 78 ? 13.328 3.663 -4.981 1.00 91.25 78 ASP A C 1
ATOM 620 O O . ASP A 1 78 ? 13.709 4.771 -5.363 1.00 91.25 78 ASP A O 1
ATOM 624 N N . ALA A 1 79 ? 12.033 3.361 -4.856 1.00 90.94 79 ALA A N 1
ATOM 625 C CA . ALA A 1 79 ? 10.975 4.297 -5.214 1.00 90.94 79 ALA A CA 1
ATOM 626 C C . ALA A 1 79 ? 10.902 5.489 -4.244 1.00 90.94 79 ALA A C 1
ATOM 628 O O . ALA A 1 79 ? 10.709 6.622 -4.681 1.00 90.94 79 ALA A O 1
ATOM 629 N N . ILE A 1 80 ? 11.125 5.267 -2.941 1.0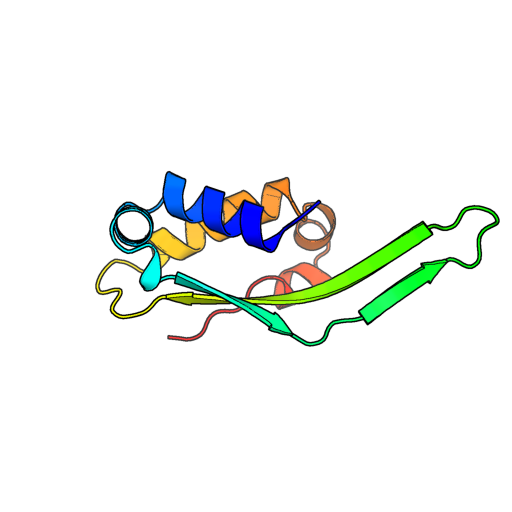0 91.81 80 ILE A N 1
ATOM 630 C CA . ILE A 1 80 ? 11.186 6.356 -1.950 1.00 91.81 80 ILE A CA 1
ATOM 631 C C . ILE A 1 80 ? 12.375 7.276 -2.202 1.00 91.81 80 ILE A C 1
ATOM 633 O O . ILE A 1 80 ? 12.252 8.492 -2.055 1.00 91.81 80 ILE A O 1
ATOM 637 N N . ASN A 1 81 ? 13.533 6.737 -2.567 1.00 91.44 81 ASN A N 1
ATOM 638 C CA . ASN A 1 81 ? 14.743 7.536 -2.752 1.00 91.44 81 ASN A CA 1
ATOM 639 C C . ASN A 1 81 ? 14.816 8.226 -4.122 1.00 91.44 81 ASN A C 1
ATOM 641 O O . ASN A 1 81 ? 15.664 9.094 -4.310 1.00 91.44 81 ASN A O 1
ATOM 645 N N . ASN A 1 82 ? 13.909 7.906 -5.049 1.00 93.62 82 ASN A N 1
ATOM 646 C CA . ASN A 1 82 ? 13.810 8.551 -6.352 1.00 93.62 82 ASN A CA 1
ATOM 647 C C . ASN A 1 82 ? 12.740 9.665 -6.339 1.00 93.62 82 ASN A C 1
ATOM 649 O O . ASN A 1 82 ? 11.554 9.348 -6.252 1.00 93.62 82 ASN A O 1
ATOM 653 N N . PRO A 1 83 ? 13.108 10.957 -6.482 1.00 90.44 83 PRO A N 1
ATOM 654 C CA . PRO A 1 83 ? 12.152 12.068 -6.448 1.00 90.44 83 PRO A CA 1
ATOM 655 C C . PRO A 1 83 ? 10.996 11.937 -7.449 1.00 90.44 83 PRO A C 1
ATOM 657 O O . PRO A 1 83 ? 9.853 12.207 -7.094 1.00 90.44 83 PRO A O 1
ATOM 660 N N . ALA A 1 84 ? 11.270 11.454 -8.665 1.00 91.62 84 ALA A N 1
ATOM 661 C CA . ALA A 1 84 ? 10.258 11.321 -9.714 1.00 91.62 84 ALA A CA 1
ATOM 662 C C . ALA A 1 84 ? 9.244 10.198 -9.434 1.00 91.62 84 ALA A C 1
ATOM 664 O O . ALA A 1 84 ? 8.109 10.252 -9.908 1.00 91.62 84 ALA A O 1
ATOM 665 N N . LEU A 1 85 ? 9.653 9.168 -8.685 1.00 90.31 85 LEU A N 1
ATOM 666 C CA . LEU A 1 85 ? 8.773 8.071 -8.280 1.00 90.31 85 LEU A CA 1
ATOM 667 C C . LEU A 1 85 ? 8.052 8.388 -6.969 1.00 90.31 85 LEU A C 1
ATOM 669 O O . LEU A 1 85 ? 6.884 8.041 -6.827 1.00 90.31 85 LEU A O 1
ATOM 673 N N . ARG A 1 86 ? 8.719 9.085 -6.042 1.00 91.44 86 ARG A N 1
ATOM 674 C CA . ARG A 1 86 ? 8.205 9.415 -4.707 1.00 91.44 86 ARG A CA 1
ATOM 675 C C . ARG A 1 86 ? 6.858 10.129 -4.753 1.00 91.44 86 ARG A C 1
ATOM 677 O O . ARG A 1 86 ? 5.974 9.761 -3.990 1.00 91.44 86 ARG A O 1
ATOM 684 N N . GLU A 1 87 ? 6.691 11.103 -5.645 1.00 88.00 87 GLU A N 1
ATOM 685 C CA . GLU A 1 87 ? 5.439 11.871 -5.770 1.00 88.00 87 GLU A CA 1
ATOM 686 C C . GLU A 1 87 ? 4.236 11.009 -6.181 1.00 88.00 87 GLU A C 1
ATOM 688 O O . GLU A 1 87 ? 3.098 11.361 -5.890 1.00 88.00 87 GLU A O 1
ATOM 693 N N . LYS A 1 88 ? 4.479 9.870 -6.839 1.00 89.88 88 LYS A N 1
ATOM 694 C CA . LYS A 1 88 ? 3.443 8.954 -7.343 1.00 89.88 88 LYS A CA 1
ATOM 695 C C . LYS A 1 88 ? 3.362 7.651 -6.548 1.00 89.88 88 LYS A C 1
ATOM 697 O O . LYS A 1 88 ? 2.544 6.795 -6.867 1.00 89.88 88 LYS A O 1
ATOM 702 N N . LEU A 1 89 ? 4.241 7.468 -5.564 1.00 91.31 89 LEU A N 1
ATOM 703 C CA . LEU A 1 89 ? 4.436 6.191 -4.882 1.00 91.31 89 LEU A CA 1
ATOM 704 C C . LEU A 1 89 ? 3.275 5.838 -3.954 1.00 91.31 89 LEU A C 1
ATOM 706 O O . LEU A 1 89 ? 2.934 4.666 -3.809 1.00 91.31 89 LEU A O 1
ATOM 710 N N . PHE A 1 90 ? 2.712 6.844 -3.293 1.00 93.50 90 PHE A N 1
ATOM 711 C CA . PHE A 1 90 ? 1.645 6.654 -2.331 1.00 93.50 90 PHE A CA 1
ATOM 712 C C . PHE A 1 90 ? 0.617 7.768 -2.468 1.00 93.50 90 PHE A C 1
ATOM 714 O O . PHE A 1 90 ? 0.912 8.937 -2.229 1.00 93.50 90 PHE A O 1
ATOM 721 N N . THR A 1 91 ? -0.587 7.378 -2.861 1.00 93.19 91 THR A N 1
ATOM 722 C CA . THR A 1 91 ? -1.762 8.235 -2.989 1.00 93.19 91 THR A CA 1
ATOM 723 C C . THR A 1 91 ? -2.860 7.680 -2.095 1.00 93.19 91 THR A C 1
ATOM 725 O O . THR A 1 91 ? -2.895 6.478 -1.826 1.00 93.19 91 THR A O 1
ATOM 728 N N . PHE A 1 92 ? -3.757 8.544 -1.636 1.00 91.94 92 PHE A N 1
ATOM 729 C CA . PHE A 1 92 ? -4.890 8.142 -0.815 1.00 91.94 92 PHE A CA 1
ATOM 730 C C . PHE A 1 92 ? -6.143 8.905 -1.238 1.00 91.94 92 PHE A C 1
ATOM 732 O O . PHE A 1 92 ? -6.058 10.026 -1.739 1.00 91.94 9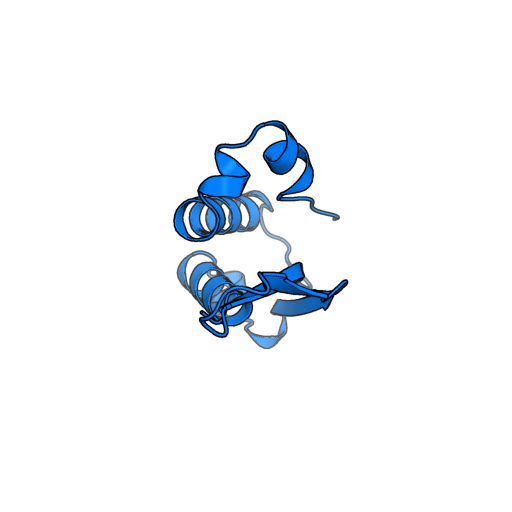2 PHE A O 1
ATOM 739 N N . GLU A 1 93 ? -7.289 8.278 -1.008 1.00 88.81 93 GLU A N 1
ATOM 740 C CA . GLU A 1 93 ? -8.624 8.840 -1.194 1.00 88.81 93 GLU A CA 1
ATOM 741 C C . GLU A 1 93 ? -9.430 8.538 0.078 1.00 88.81 93 GLU A C 1
ATOM 743 O O . GLU A 1 93 ? -9.173 7.527 0.743 1.00 88.81 93 GLU A O 1
ATOM 748 N N . VAL A 1 94 ? -10.336 9.446 0.452 1.00 80.69 94 VAL A N 1
ATOM 749 C CA . VAL A 1 94 ? -11.135 9.407 1.691 1.00 80.69 94 VAL A CA 1
ATOM 750 C C . VAL A 1 94 ? -12.598 9.609 1.358 1.00 80.69 94 VAL A C 1
ATOM 752 O O . VAL A 1 94 ? -12.875 10.564 0.598 1.00 80.69 94 VAL A O 1
#

InterPro domains:
  IPR009678 Bacteriophage tail completion protein R [PF06891] (1-94)

Foldseek 3Di:
DPLQVVLLVLCLVQPVVCVVCVVQKDKDWAPWDWAADPDPDGDIDIDTDIDIGGPPDPDDCVSVVVSVVVSCCVVPVVQCVDPVSVVVVDDDDD

Secondary structure (DSSP, 8-state):
--HHHHHHHHHHHH-HHHHH-GGGEEEEEEEEEEEEE-SSS-EEEEEEEEEEEE-S--S-THHHHHHHHHHHHHH-HHHHH-HHHHHHH-----

Organism: Escherichia coli (NCBI:txid562)

Radius of gyration: 15.0 Å; chains: 1; bounding box: 36×28×39 Å

Sequence (94 aa):
MNKPQSLRHALNKAVPYVRNNPDKLHLFVDNGSLVATGASSMSWEYRYTLNAVIEDFSGDQNLLMAPVLLWLRDNQPDAINNPALREKLFTFEV